Protein AF-A0A946B3H3-F1 (afdb_monomer_lite)

Foldseek 3Di:
DPPLAFAKKKWKKKFKADPVRHGLDIAQDADPLRFHLDPLDPCCVVVNDPRRPQTGIQGKWKWADAPDDDIDTDRGQFHCRVDVDRDPDDAPDPCVVVVGHPRIDIPGSHAPVVGDDDRDDDDDVVSVPDFFKMKMKMWIKIFRHGSSSCVVVVHDPVVSVVRSVPIDTPPIDMDIDGDD

Sequence (180 aa):
SGSLGAQPEIWLNVAVVSPSGKTVWESGYVDANGDMADIHSLEVRAGKIEYDDQLFNLQTKFLFTNVKGTEREWYLPINIDIDQLPFIRPANVPTTILNHAPFIRMEGRSIPPLGFRNASYTVPADAMTEKGTYQMAVRLRSRAEPIYFMRFVEATPEMEEAMNSWMLDFHSYTVEFEVN

Secondary structure (DSSP, 8-state):
----SPPPEEEEEEEEE-TTS-EEEEES-B-TTS-BSSTT-HHHHTTSS---TT--B---EEEE--SSSS-EEESSS--SSS-SS---PPPSS-HHHHSS-TTEEEE--SPPTT----------GGG--S-EEEEEEEEEEEESS-HHHHHHTT--HHHHHHHHHTPEEEEEEEEEEEE-

Structure (mmCIF, N/CA/C/O backbone):
data_AF-A0A946B3H3-F1
#
_entry.id   AF-A0A946B3H3-F1
#
loop_
_atom_site.group_PDB
_atom_site.id
_atom_site.type_symbol
_atom_site.label_atom_id
_atom_site.label_alt_id
_atom_site.label_comp_id
_atom_site.label_asym_id
_atom_site.label_entity_id
_atom_site.label_seq_id
_atom_site.pdbx_PDB_ins_code
_atom_site.Cartn_x
_atom_site.Cartn_y
_atom_site.Cartn_z
_atom_site.occupancy
_atom_site.B_iso_or_equiv
_atom_site.auth_seq_id
_atom_site.auth_comp_id
_atom_site.auth_asym_id
_atom_site.auth_atom_id
_atom_site.pdbx_PDB_model_num
ATOM 1 N N . SER A 1 1 ? 12.693 15.084 -20.890 1.00 32.09 1 SER A N 1
ATOM 2 C CA . SER A 1 1 ? 12.850 13.685 -20.466 1.00 32.09 1 SER A CA 1
ATOM 3 C C . SER A 1 1 ? 11.894 13.473 -19.310 1.00 32.09 1 SER A C 1
ATOM 5 O O . SER A 1 1 ? 12.226 13.844 -18.193 1.00 32.09 1 SER A O 1
ATOM 7 N N . GLY A 1 2 ? 10.650 13.073 -19.587 1.00 31.20 2 GLY A N 1
ATOM 8 C CA . GLY A 1 2 ? 9.744 12.658 -18.516 1.00 31.20 2 GLY A CA 1
ATOM 9 C C . GLY A 1 2 ? 10.246 11.308 -18.036 1.00 31.20 2 GLY A C 1
ATOM 10 O O . GLY A 1 2 ? 10.361 10.398 -18.854 1.00 31.20 2 GLY A O 1
ATOM 11 N N . SER A 1 3 ? 10.662 11.219 -16.774 1.00 39.22 3 SER A N 1
ATOM 12 C CA . SER A 1 3 ? 11.119 9.961 -16.192 1.00 39.22 3 SER A CA 1
ATOM 13 C C . SER A 1 3 ? 9.996 8.936 -16.321 1.00 39.22 3 SER A C 1
ATOM 15 O O . SER A 1 3 ? 8.933 9.092 -15.729 1.00 39.22 3 SER A O 1
ATOM 17 N N . LEU A 1 4 ? 10.238 7.914 -17.133 1.00 54.28 4 LEU A N 1
ATOM 18 C CA . LEU A 1 4 ? 9.411 6.718 -17.251 1.00 54.28 4 LEU A CA 1
ATOM 19 C C . LEU A 1 4 ? 9.835 5.661 -16.206 1.00 54.28 4 LEU A C 1
ATOM 21 O O . LEU A 1 4 ? 9.619 4.472 -16.415 1.00 54.28 4 LEU A O 1
ATOM 25 N N . GLY A 1 5 ? 10.499 6.083 -15.122 1.00 58.69 5 GLY A N 1
ATOM 26 C CA . GLY A 1 5 ? 10.788 5.236 -13.964 1.00 58.69 5 GLY A CA 1
ATOM 27 C C . GLY A 1 5 ? 9.520 4.888 -13.185 1.00 58.69 5 GLY A C 1
ATOM 28 O O . GLY A 1 5 ? 8.427 5.383 -13.501 1.00 58.69 5 GLY A O 1
ATOM 29 N N . ALA A 1 6 ? 9.670 4.028 -12.175 1.00 67.50 6 ALA A N 1
ATOM 30 C CA . ALA A 1 6 ? 8.576 3.734 -11.264 1.00 67.50 6 ALA A CA 1
ATOM 31 C C . ALA A 1 6 ? 8.012 5.050 -10.706 1.00 67.50 6 ALA A C 1
ATOM 33 O O . ALA A 1 6 ? 8.728 6.016 -10.445 1.00 67.50 6 ALA A O 1
ATOM 34 N N . GLN A 1 7 ? 6.686 5.137 -10.664 1.00 80.31 7 GLN A N 1
ATOM 35 C CA . GLN A 1 7 ? 6.028 6.334 -10.161 1.00 80.31 7 GLN A CA 1
ATOM 36 C C . GLN A 1 7 ? 6.072 6.319 -8.630 1.00 80.31 7 GLN A C 1
ATOM 38 O O . GLN A 1 7 ? 5.944 5.230 -8.052 1.00 80.31 7 GLN A O 1
ATOM 43 N N . PRO A 1 8 ? 6.170 7.497 -7.984 1.00 86.62 8 PRO A N 1
ATOM 44 C CA . PRO A 1 8 ? 6.082 7.601 -6.538 1.00 86.62 8 PRO A CA 1
ATOM 45 C C . PRO A 1 8 ? 4.827 6.930 -5.998 1.00 86.62 8 PRO A C 1
ATOM 47 O O . PRO A 1 8 ? 3.756 6.965 -6.615 1.00 86.62 8 PRO A O 1
ATOM 50 N N . GLU A 1 9 ? 4.962 6.337 -4.822 1.00 92.31 9 GLU A N 1
ATOM 51 C CA . GLU A 1 9 ? 3.858 5.676 -4.148 1.00 92.31 9 GLU A CA 1
ATOM 52 C C . GLU A 1 9 ? 3.190 6.654 -3.203 1.00 92.31 9 GLU A C 1
ATOM 54 O O . GLU A 1 9 ? 3.844 7.265 -2.360 1.00 92.31 9 GLU A O 1
ATOM 59 N N . ILE A 1 10 ? 1.876 6.788 -3.354 1.00 94.12 10 ILE A N 1
ATOM 60 C CA . ILE A 1 10 ? 1.013 7.501 -2.422 1.00 94.12 10 ILE A CA 1
ATOM 61 C C . ILE A 1 10 ? -0.178 6.592 -2.155 1.00 94.12 10 ILE A C 1
ATOM 63 O O . ILE A 1 10 ? -0.881 6.203 -3.090 1.00 94.12 10 ILE A O 1
ATOM 67 N N . TRP A 1 11 ? -0.409 6.249 -0.896 1.00 95.62 11 TRP A N 1
ATOM 68 C CA . TRP A 1 11 ? -1.474 5.329 -0.510 1.00 95.62 11 TRP A CA 1
ATOM 69 C C . TRP A 1 11 ? -2.035 5.687 0.860 1.00 95.62 11 TRP A C 1
ATOM 71 O O . TRP A 1 11 ? -1.403 6.399 1.641 1.00 95.62 11 TRP A O 1
ATOM 81 N N . LEU A 1 12 ? -3.246 5.219 1.148 1.00 96.50 12 LEU A N 1
ATOM 82 C CA . LEU A 1 12 ? -3.846 5.390 2.465 1.00 96.50 12 LEU A CA 1
ATOM 83 C C . LEU A 1 12 ? -3.537 4.167 3.325 1.00 96.50 12 LEU A C 1
ATOM 85 O O . LEU A 1 12 ? -3.758 3.039 2.892 1.00 96.50 12 LEU A O 1
ATOM 89 N N . ASN A 1 13 ? -3.063 4.402 4.546 1.00 97.25 13 ASN A N 1
ATOM 90 C CA . ASN A 1 13 ? -3.005 3.386 5.584 1.00 97.25 13 ASN A CA 1
ATOM 91 C C . ASN A 1 13 ? -4.054 3.698 6.649 1.00 97.25 13 ASN A C 1
ATOM 93 O O . ASN A 1 13 ? -4.120 4.817 7.169 1.00 97.25 13 ASN A O 1
ATOM 97 N N . VAL A 1 14 ? -4.879 2.697 6.937 1.00 97.19 14 VAL A N 1
ATOM 98 C CA . VAL A 1 14 ? -5.972 2.778 7.901 1.00 97.19 14 VAL A CA 1
ATOM 99 C C . VAL A 1 14 ? -5.853 1.593 8.837 1.00 97.19 14 VAL A C 1
ATOM 101 O O . VAL A 1 14 ? -5.890 0.454 8.385 1.00 97.19 14 VAL A O 1
ATOM 104 N N . ALA A 1 15 ? -5.732 1.869 10.130 1.00 97.00 15 ALA A N 1
ATOM 105 C CA . ALA A 1 15 ? -5.649 0.861 11.174 1.00 97.00 15 ALA A CA 1
ATOM 106 C C . ALA A 1 15 ? -6.766 1.076 12.196 1.00 97.00 15 ALA A C 1
ATOM 108 O O . ALA A 1 15 ? -7.008 2.198 12.641 1.00 97.00 15 ALA A O 1
ATOM 109 N N . VAL A 1 16 ? -7.432 -0.005 12.589 1.00 96.56 16 VAL A N 1
ATOM 110 C CA . VAL A 1 16 ? -8.401 -0.026 13.684 1.00 96.56 16 VAL A CA 1
ATOM 111 C C . VAL A 1 16 ? -7.740 -0.678 14.888 1.00 96.56 16 VAL A C 1
ATOM 113 O O . VAL A 1 16 ? -7.270 -1.816 14.823 1.00 96.56 16 VAL A O 1
ATOM 116 N N . VAL A 1 17 ? -7.714 0.058 15.990 1.00 96.50 17 VAL A N 1
ATOM 117 C CA . VAL A 1 17 ? -7.107 -0.323 17.261 1.00 96.50 17 VAL A CA 1
ATOM 118 C C . VAL A 1 17 ? -8.220 -0.561 18.277 1.00 96.50 17 VAL A C 1
ATOM 120 O O . VAL A 1 17 ? -9.126 0.263 18.425 1.00 96.50 17 VAL A O 1
ATOM 123 N N . SER A 1 18 ? -8.166 -1.709 18.947 1.00 95.44 18 SER A N 1
ATOM 124 C CA . SER A 1 18 ? -9.109 -2.100 19.992 1.00 95.44 18 SER A CA 1
ATOM 125 C C . SER A 1 18 ? -8.961 -1.257 21.264 1.00 95.44 18 SER A C 1
ATOM 127 O O . SER A 1 18 ? -7.905 -0.653 21.477 1.00 95.44 18 SER A O 1
ATOM 129 N N . PRO A 1 19 ? -9.957 -1.283 22.171 1.00 94.44 19 PRO A N 1
ATOM 130 C CA . PRO A 1 19 ? -9.837 -0.679 23.502 1.00 94.44 19 PRO A CA 1
ATOM 131 C C . PRO A 1 19 ? -8.632 -1.207 24.299 1.00 94.44 19 PRO A C 1
ATOM 133 O O . PRO A 1 19 ? -8.019 -0.477 25.076 1.00 94.44 19 PRO A O 1
ATOM 136 N N . SER A 1 20 ? -8.245 -2.463 24.062 1.00 92.75 20 SER A N 1
ATOM 137 C CA . SER A 1 20 ? -7.037 -3.092 24.612 1.00 92.75 20 SER A CA 1
ATOM 138 C C . SER A 1 20 ? -5.712 -2.601 23.996 1.00 92.75 20 SER A C 1
ATOM 140 O O . SER A 1 20 ? -4.642 -3.020 24.440 1.00 92.75 20 SER A O 1
ATOM 142 N N . GLY A 1 21 ? -5.752 -1.716 22.995 1.00 92.12 21 GLY A N 1
ATOM 143 C CA . GLY A 1 21 ? -4.575 -1.140 22.338 1.00 92.12 21 GLY A CA 1
ATOM 144 C C . GLY A 1 21 ? -3.960 -2.017 21.244 1.00 92.12 21 GLY A C 1
ATOM 145 O O . GLY A 1 21 ? -2.847 -1.744 20.795 1.00 92.12 21 GLY A O 1
ATOM 146 N N . LYS A 1 22 ? -4.649 -3.077 20.805 1.00 94.12 22 LYS A N 1
ATOM 147 C CA . LYS A 1 22 ? -4.176 -3.980 19.750 1.00 94.12 22 LYS A CA 1
ATOM 148 C C . LYS A 1 22 ? -4.759 -3.566 18.399 1.00 94.12 22 LYS A C 1
ATOM 150 O O . LYS A 1 22 ? -5.963 -3.368 18.285 1.00 94.12 22 LYS A O 1
ATOM 155 N N . THR A 1 23 ? -3.941 -3.514 17.349 1.00 94.94 23 THR A N 1
ATOM 156 C CA . THR A 1 23 ? -4.454 -3.391 15.975 1.00 94.94 23 THR A CA 1
ATOM 157 C C . THR A 1 23 ? -5.233 -4.654 15.609 1.00 94.94 23 THR A C 1
ATOM 159 O O . THR A 1 23 ? -4.668 -5.749 15.564 1.00 94.94 23 THR A O 1
ATOM 162 N N . VAL A 1 24 ? -6.540 -4.513 15.401 1.00 95.25 24 VAL A N 1
ATOM 163 C CA . VAL A 1 24 ? -7.453 -5.620 15.073 1.00 95.25 24 VAL A CA 1
ATOM 164 C C . VAL A 1 24 ? -7.702 -5.748 13.574 1.00 95.25 24 VAL A C 1
ATOM 166 O O . VAL A 1 24 ? -8.061 -6.824 13.108 1.00 95.25 24 VAL A O 1
ATOM 169 N N . TRP A 1 25 ? -7.497 -4.668 12.824 1.00 95.69 25 TRP A N 1
ATOM 170 C CA . TRP A 1 25 ? -7.617 -4.636 11.372 1.00 95.69 25 TRP A CA 1
ATOM 171 C C . TRP A 1 25 ? -6.756 -3.503 10.811 1.00 95.69 25 TRP A C 1
ATOM 173 O O . TRP A 1 25 ? -6.671 -2.437 11.423 1.00 95.69 25 TRP A O 1
ATOM 183 N N . GLU A 1 26 ? -6.124 -3.720 9.662 1.00 96.44 26 GLU A N 1
ATOM 184 C CA . GLU A 1 26 ? -5.313 -2.712 8.982 1.00 96.44 26 GLU A CA 1
ATOM 185 C C . GLU A 1 26 ? -5.333 -2.935 7.464 1.00 96.44 26 GLU A C 1
ATOM 187 O O . GLU A 1 26 ? -5.232 -4.070 7.004 1.00 96.44 26 GLU A O 1
ATOM 192 N N . SER A 1 27 ? -5.427 -1.849 6.697 1.00 97.38 27 SER A N 1
ATOM 193 C CA . SER A 1 27 ? -5.217 -1.814 5.244 1.00 97.38 27 SER A CA 1
ATOM 194 C C . SER A 1 27 ? -4.150 -0.767 4.904 1.00 97.38 27 SER A C 1
ATOM 196 O O . SER A 1 27 ? -3.940 0.198 5.648 1.00 97.38 27 SER A O 1
ATOM 198 N N . GLY A 1 28 ? -3.416 -0.956 3.809 1.00 95.75 28 GLY A N 1
ATOM 199 C CA . GLY A 1 28 ? -2.271 -0.120 3.436 1.00 95.75 28 GLY A CA 1
ATOM 200 C C . GLY A 1 28 ? -1.021 -0.353 4.285 1.00 95.75 28 GLY A C 1
ATOM 201 O O . GLY A 1 28 ? -0.164 0.536 4.368 1.00 95.75 28 GLY A O 1
ATOM 202 N N . TYR A 1 29 ? -0.935 -1.511 4.945 1.00 95.00 29 TYR A N 1
ATOM 203 C CA . TYR A 1 29 ? 0.265 -1.944 5.655 1.00 95.00 29 TYR A CA 1
ATOM 204 C C . TYR A 1 29 ? 1.355 -2.375 4.665 1.00 95.00 29 TYR A C 1
ATOM 206 O O . TYR A 1 29 ? 1.099 -2.616 3.482 1.00 95.00 29 TYR A O 1
ATOM 214 N N . VAL A 1 30 ? 2.589 -2.433 5.159 1.00 94.50 30 VAL A N 1
ATOM 215 C CA . VAL A 1 30 ? 3.745 -2.904 4.393 1.00 94.50 30 VAL A CA 1
ATOM 216 C C . VAL A 1 30 ? 4.222 -4.238 4.951 1.00 94.50 30 VAL A C 1
ATOM 218 O O . VAL A 1 30 ? 4.142 -4.472 6.158 1.00 94.50 30 VAL A O 1
ATOM 221 N N . ASP A 1 31 ? 4.687 -5.112 4.068 1.00 93.94 31 ASP A N 1
ATOM 222 C CA . ASP A 1 31 ? 5.253 -6.411 4.416 1.00 93.94 31 ASP A CA 1
ATOM 223 C C . ASP A 1 31 ? 6.657 -6.267 5.043 1.00 93.94 31 ASP A C 1
ATOM 225 O O . ASP A 1 31 ? 7.184 -5.160 5.194 1.00 93.94 31 ASP A O 1
ATOM 229 N N . ALA A 1 32 ? 7.301 -7.384 5.398 1.00 92.00 32 ALA A N 1
ATOM 230 C CA . ALA A 1 32 ? 8.641 -7.352 5.997 1.00 92.00 32 ALA A CA 1
ATOM 231 C C . ALA A 1 32 ? 9.725 -6.751 5.076 1.00 92.00 32 ALA A C 1
ATOM 233 O O . ALA A 1 32 ? 10.815 -6.408 5.531 1.00 92.00 32 ALA A O 1
ATOM 234 N N . ASN A 1 33 ? 9.434 -6.635 3.781 1.00 91.62 33 ASN A N 1
ATOM 235 C CA . ASN A 1 33 ? 10.301 -6.032 2.782 1.00 91.62 33 ASN A CA 1
ATOM 236 C C . ASN A 1 33 ? 10.050 -4.532 2.609 1.00 91.62 33 ASN A C 1
ATOM 238 O O . ASN A 1 33 ? 10.870 -3.841 2.011 1.00 91.62 33 ASN A O 1
ATOM 242 N N . GLY A 1 34 ? 8.932 -4.020 3.118 1.00 92.50 34 GLY A N 1
ATOM 243 C CA . GLY A 1 34 ? 8.479 -2.660 2.867 1.00 92.50 34 GLY A CA 1
ATOM 244 C C . GLY A 1 34 ? 7.601 -2.532 1.622 1.00 92.50 34 GLY A C 1
ATOM 245 O O . GLY A 1 34 ? 7.276 -1.413 1.233 1.00 92.50 34 GLY A O 1
ATOM 246 N N . ASP A 1 35 ? 7.182 -3.619 0.9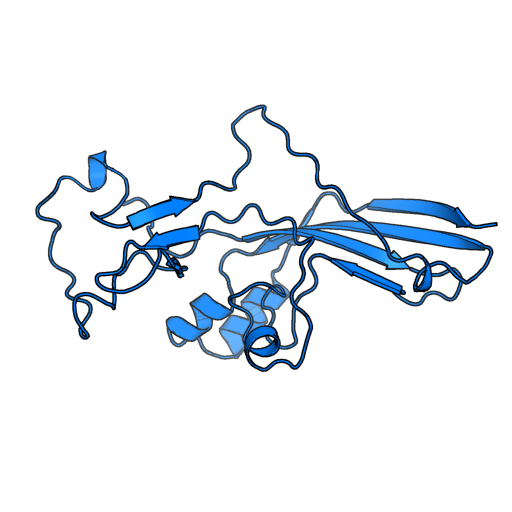80 1.00 93.88 35 ASP A N 1
ATOM 247 C CA . ASP A 1 35 ? 6.215 -3.551 -0.116 1.00 93.88 35 ASP A CA 1
ATOM 248 C C . ASP A 1 35 ? 4.785 -3.493 0.443 1.00 93.88 35 ASP A C 1
ATOM 250 O O . ASP A 1 35 ? 4.475 -4.142 1.440 1.00 93.88 35 ASP A O 1
ATOM 254 N N . MET A 1 36 ? 3.891 -2.720 -0.188 1.00 95.19 36 MET A N 1
ATOM 255 C CA . MET A 1 36 ? 2.454 -2.829 0.109 1.00 95.19 36 MET A CA 1
ATOM 256 C C . MET A 1 36 ? 1.999 -4.265 -0.166 1.00 95.19 36 MET A C 1
ATOM 258 O O . MET A 1 36 ? 2.522 -4.896 -1.083 1.00 95.19 36 MET A O 1
ATOM 262 N N . ALA A 1 37 ? 0.999 -4.759 0.566 1.00 95.62 37 ALA A N 1
ATOM 263 C CA . ALA A 1 37 ? 0.422 -6.094 0.372 1.00 95.62 37 ALA A CA 1
ATOM 264 C C . ALA A 1 37 ? -0.417 -6.219 -0.928 1.00 95.62 37 ALA A C 1
ATOM 266 O O . ALA A 1 37 ? -1.533 -6.732 -0.925 1.00 95.62 37 ALA A O 1
ATOM 267 N N . ASP A 1 38 ? 0.126 -5.739 -2.050 1.00 92.88 38 ASP A N 1
ATOM 268 C CA . ASP A 1 38 ? -0.425 -5.842 -3.395 1.00 92.88 38 ASP A CA 1
ATOM 269 C C . ASP A 1 38 ? 0.203 -7.015 -4.177 1.00 92.88 38 ASP A C 1
ATOM 271 O O . ASP A 1 38 ? 0.938 -7.853 -3.647 1.00 92.88 38 ASP A O 1
ATOM 275 N N . ILE A 1 39 ? -0.078 -7.090 -5.481 1.00 90.88 39 ILE A N 1
ATOM 276 C CA . ILE A 1 39 ? 0.415 -8.166 -6.347 1.00 90.88 39 ILE A CA 1
ATOM 277 C C . ILE A 1 39 ? 1.940 -8.158 -6.547 1.00 90.88 39 ILE A C 1
ATOM 279 O O . ILE A 1 39 ? 2.466 -9.103 -7.144 1.00 90.88 39 ILE A O 1
ATOM 283 N N . HIS A 1 40 ? 2.656 -7.105 -6.146 1.00 90.94 40 HIS A N 1
ATOM 284 C CA . HIS A 1 40 ? 4.113 -6.986 -6.255 1.00 90.94 40 HIS A CA 1
ATOM 285 C C . HIS A 1 40 ? 4.845 -7.371 -4.975 1.00 90.94 40 HIS A C 1
ATOM 287 O O . HIS A 1 40 ? 6.032 -7.682 -5.074 1.00 90.94 40 HIS A O 1
ATOM 293 N N . SER A 1 41 ? 4.156 -7.465 -3.833 1.00 93.69 41 SER A N 1
ATOM 294 C CA . SER A 1 41 ? 4.749 -8.007 -2.607 1.00 93.69 41 SER A CA 1
ATOM 295 C C . SER A 1 41 ? 5.245 -9.438 -2.821 1.00 93.69 41 SER A C 1
ATOM 297 O O . SER A 1 41 ? 4.539 -10.325 -3.319 1.00 93.69 41 SER A O 1
ATOM 299 N N . LEU A 1 42 ? 6.488 -9.681 -2.404 1.00 92.81 42 LEU A N 1
ATOM 300 C CA . LEU A 1 42 ? 7.071 -11.020 -2.414 1.00 92.81 42 LEU A CA 1
ATOM 301 C C . LEU A 1 42 ? 6.416 -11.933 -1.373 1.00 92.81 42 LEU A C 1
ATOM 303 O O . LEU A 1 42 ? 6.320 -13.138 -1.605 1.00 92.81 42 LEU A O 1
ATOM 307 N N . GLU A 1 43 ? 5.953 -11.387 -0.247 1.00 95.50 43 GLU A N 1
ATOM 308 C CA . GLU A 1 43 ? 5.313 -12.172 0.811 1.00 95.50 43 GLU A CA 1
ATOM 309 C C . GLU A 1 43 ? 3.893 -12.598 0.434 1.00 95.50 43 GLU A C 1
ATOM 311 O O . GLU A 1 43 ? 3.542 -13.758 0.670 1.00 95.50 43 GLU A O 1
ATOM 316 N N . VAL A 1 44 ? 3.125 -11.726 -0.236 1.00 95.62 44 VAL A N 1
ATOM 317 C CA . VAL A 1 44 ? 1.823 -12.089 -0.826 1.00 95.62 44 VAL A CA 1
ATOM 318 C C . VAL A 1 44 ? 2.009 -13.205 -1.854 1.00 95.62 44 VAL A C 1
ATOM 320 O O . VAL A 1 44 ? 1.337 -14.233 -1.800 1.00 95.62 44 VAL A O 1
ATOM 323 N N . ARG A 1 45 ? 2.979 -13.060 -2.768 1.00 92.94 45 ARG A N 1
ATOM 324 C CA . ARG A 1 45 ? 3.280 -14.089 -3.783 1.00 92.94 45 ARG A CA 1
ATOM 325 C C . ARG A 1 45 ? 3.742 -15.413 -3.179 1.00 92.94 45 ARG A C 1
ATOM 327 O O . ARG A 1 45 ? 3.493 -16.464 -3.763 1.00 92.94 45 ARG A O 1
ATOM 334 N N . ALA A 1 46 ? 4.417 -15.365 -2.034 1.00 95.31 46 ALA A N 1
ATOM 335 C CA . ALA A 1 46 ? 4.836 -16.545 -1.288 1.00 95.31 46 ALA A CA 1
ATOM 336 C C . ALA A 1 46 ? 3.710 -17.160 -0.433 1.00 95.31 46 ALA A C 1
ATOM 338 O O . ALA A 1 46 ? 3.933 -18.207 0.173 1.00 95.31 46 ALA A O 1
ATOM 339 N N . GLY A 1 47 ? 2.533 -16.527 -0.355 1.00 95.06 47 GLY A N 1
ATOM 340 C CA . GLY A 1 47 ? 1.418 -16.964 0.489 1.00 95.06 47 GLY A CA 1
ATOM 341 C C . GLY A 1 47 ? 1.681 -16.814 1.991 1.00 95.06 47 GLY A C 1
ATOM 342 O O . GLY A 1 47 ? 1.071 -17.523 2.786 1.00 95.06 47 GLY A O 1
ATOM 343 N N . LYS A 1 48 ? 2.620 -15.943 2.386 1.00 96.00 48 LYS A N 1
ATOM 344 C CA . LYS A 1 48 ? 2.947 -15.676 3.798 1.00 96.00 48 LYS A CA 1
ATOM 345 C C . LYS A 1 48 ? 1.986 -14.684 4.443 1.00 96.00 48 LYS A C 1
ATOM 347 O O . LYS A 1 48 ? 1.701 -14.804 5.630 1.00 96.00 48 LYS A O 1
ATOM 352 N N . ILE A 1 49 ? 1.533 -13.710 3.661 1.00 95.75 49 ILE A N 1
ATOM 353 C CA . ILE A 1 49 ? 0.533 -12.715 4.047 1.00 95.75 49 ILE A CA 1
ATOM 354 C C . ILE A 1 49 ? -0.599 -12.729 3.022 1.00 95.75 49 ILE A C 1
ATOM 356 O O . ILE A 1 49 ? -0.406 -13.147 1.876 1.00 95.75 49 ILE A O 1
ATOM 360 N N . GLU A 1 50 ? -1.777 -12.288 3.442 1.00 94.75 50 GLU A N 1
ATOM 361 C CA . GLU A 1 50 ? -2.931 -12.166 2.557 1.00 94.75 50 GLU A CA 1
ATOM 362 C C . GLU A 1 50 ? -2.821 -10.905 1.692 1.00 94.75 50 GLU A C 1
ATOM 364 O O . GLU A 1 50 ? -2.244 -9.897 2.099 1.00 94.75 50 GLU A O 1
ATOM 369 N N . TYR A 1 51 ? -3.369 -10.975 0.480 1.00 96.31 51 TYR A N 1
ATOM 370 C CA . TYR A 1 51 ? -3.485 -9.818 -0.403 1.00 96.31 51 TYR A CA 1
ATOM 371 C C . TYR A 1 51 ? -4.467 -8.801 0.195 1.00 96.31 51 TYR A C 1
ATOM 373 O O . TYR A 1 51 ? -5.584 -9.175 0.552 1.00 96.31 51 TYR A O 1
ATOM 381 N N . ASP A 1 52 ? -4.067 -7.531 0.270 1.00 96.75 52 ASP A N 1
ATOM 382 C CA . ASP A 1 52 ? -4.926 -6.444 0.745 1.00 96.75 52 ASP A CA 1
ATOM 383 C C . ASP A 1 52 ? -5.902 -6.027 -0.362 1.00 96.75 52 ASP A C 1
ATOM 385 O O . ASP A 1 52 ? -5.586 -5.258 -1.275 1.00 96.75 52 ASP A O 1
ATOM 389 N N . ASP A 1 53 ? -7.113 -6.569 -0.280 1.00 94.69 53 ASP A N 1
ATOM 390 C CA . ASP A 1 53 ? -8.201 -6.339 -1.224 1.00 94.69 53 ASP A CA 1
ATOM 391 C C . ASP A 1 53 ? -8.780 -4.919 -1.156 1.00 94.69 53 ASP A C 1
ATOM 393 O O . ASP A 1 53 ? -9.433 -4.474 -2.104 1.00 94.69 53 ASP A O 1
ATOM 397 N N . GLN A 1 54 ? -8.505 -4.192 -0.072 1.00 95.94 54 GLN A N 1
ATOM 398 C CA . GLN A 1 54 ? -9.018 -2.848 0.186 1.00 95.94 54 GLN A CA 1
ATOM 399 C C . GLN A 1 54 ? -7.937 -1.764 0.090 1.00 95.94 54 GLN A C 1
ATOM 401 O O . GLN A 1 54 ? -8.200 -0.597 0.399 1.00 95.94 54 GLN A O 1
ATOM 406 N N . LEU A 1 55 ? -6.741 -2.114 -0.398 1.00 96.06 55 LEU A N 1
ATOM 407 C CA . LEU A 1 55 ? -5.629 -1.188 -0.569 1.00 96.06 55 LEU A CA 1
ATOM 408 C C . LEU A 1 55 ? -6.017 0.005 -1.455 1.00 96.06 55 LEU A C 1
ATOM 410 O O . LEU A 1 55 ? -6.213 -0.109 -2.668 1.00 96.06 55 LEU A O 1
ATOM 414 N N . PHE A 1 56 ? -6.029 1.197 -0.861 1.00 96.00 56 PHE A N 1
ATOM 415 C CA . PHE A 1 56 ? -6.205 2.441 -1.602 1.00 96.00 56 PHE A CA 1
ATOM 416 C C . PHE A 1 56 ? -4.849 3.004 -2.033 1.00 96.00 56 PHE A C 1
ATOM 418 O O . PHE A 1 56 ? -4.161 3.663 -1.253 1.00 96.00 56 PHE A O 1
ATOM 425 N N . ASN A 1 57 ? -4.486 2.770 -3.294 1.00 93.38 57 ASN A N 1
ATOM 426 C CA . ASN A 1 57 ? -3.213 3.184 -3.882 1.00 93.38 57 ASN A CA 1
ATOM 427 C C . ASN A 1 57 ? -3.423 4.143 -5.073 1.00 93.38 57 ASN A C 1
ATOM 429 O O . ASN A 1 57 ? -4.190 3.853 -5.994 1.00 93.38 57 ASN A O 1
ATOM 433 N N . LEU A 1 58 ? -2.720 5.280 -5.067 1.00 92.94 58 LEU A N 1
ATOM 434 C CA . LEU A 1 58 ? -2.739 6.299 -6.127 1.00 92.94 58 LEU A CA 1
ATOM 435 C C . LEU A 1 58 ? -1.570 6.175 -7.115 1.00 92.94 58 LEU A C 1
ATOM 437 O O . LEU A 1 58 ? -1.497 6.941 -8.082 1.00 92.94 58 LEU A O 1
ATOM 441 N N . GLN A 1 59 ? -0.662 5.227 -6.892 1.00 89.50 59 GLN A N 1
ATOM 442 C CA . GLN A 1 59 ? 0.461 4.962 -7.776 1.00 89.50 59 GLN A CA 1
ATOM 443 C C . GLN A 1 59 ? -0.043 4.571 -9.167 1.00 89.50 59 GLN A C 1
ATOM 445 O O . GLN A 1 59 ? -0.789 3.606 -9.343 1.00 89.50 59 GLN A O 1
ATOM 450 N N . THR A 1 60 ? 0.407 5.314 -10.174 1.00 84.81 60 THR A N 1
ATOM 451 C CA . THR A 1 60 ? 0.180 4.947 -11.573 1.00 84.81 60 THR A CA 1
ATOM 452 C C . THR A 1 60 ? 1.117 3.810 -11.940 1.00 84.81 60 THR A C 1
ATOM 454 O O . THR A 1 60 ? 2.328 3.916 -11.753 1.00 84.81 60 THR A O 1
ATOM 457 N N . LYS A 1 61 ? 0.551 2.729 -12.469 1.00 83.75 61 LYS A N 1
ATOM 458 C CA . LYS A 1 61 ? 1.300 1.544 -12.892 1.00 83.75 61 LYS A CA 1
ATOM 459 C C . LYS A 1 61 ? 1.146 1.339 -14.400 1.00 83.75 61 LYS A C 1
ATOM 461 O O . LYS A 1 61 ? 0.297 1.967 -15.038 1.00 83.75 61 LYS A O 1
ATOM 466 N N . PHE A 1 62 ? 1.997 0.508 -14.993 1.00 80.38 62 PHE A N 1
ATOM 467 C CA . PHE A 1 62 ? 1.972 0.233 -16.429 1.00 80.38 62 PHE A CA 1
ATOM 468 C C . PHE A 1 62 ? 1.250 -1.081 -16.704 1.00 80.38 62 PHE A C 1
ATOM 470 O O . PHE A 1 62 ? 1.545 -2.090 -16.081 1.00 80.38 62 PHE A O 1
ATOM 477 N N . LEU A 1 63 ? 0.331 -1.087 -17.662 1.00 82.50 63 LEU A N 1
ATOM 478 C CA . LEU A 1 63 ? -0.305 -2.294 -18.175 1.00 82.50 63 LEU A CA 1
ATOM 479 C C . LEU A 1 63 ? 0.341 -2.670 -19.506 1.00 82.50 63 LEU A C 1
ATOM 481 O O . LEU A 1 63 ? 0.377 -1.854 -20.433 1.00 82.50 63 LEU A O 1
ATOM 485 N N . PHE A 1 64 ? 0.822 -3.906 -19.608 1.00 78.31 64 PHE A N 1
ATOM 486 C CA . PHE A 1 64 ? 1.365 -4.457 -20.843 1.00 78.31 64 PHE A CA 1
ATOM 487 C C . PHE A 1 64 ? 0.391 -5.337 -21.567 1.00 78.31 64 PHE A C 1
ATOM 489 O O . PHE A 1 64 ? -0.186 -6.253 -20.990 1.00 78.31 64 PHE A O 1
ATOM 496 N N . THR A 1 65 ? 0.301 -5.104 -22.869 1.00 75.81 65 THR A N 1
ATOM 497 C CA . THR A 1 65 ? -0.250 -6.077 -23.796 1.00 75.81 65 THR A CA 1
ATOM 498 C C . THR A 1 65 ? 0.838 -7.096 -24.126 1.00 75.81 65 THR A C 1
ATOM 500 O O . THR A 1 65 ? 1.800 -6.797 -24.836 1.00 75.81 65 THR A O 1
ATOM 503 N N . ASN A 1 66 ? 0.685 -8.300 -23.583 1.00 70.69 66 ASN A N 1
ATOM 504 C CA . ASN A 1 66 ? 1.604 -9.408 -23.807 1.00 70.69 66 ASN A CA 1
ATOM 505 C C . ASN A 1 66 ? 1.340 -10.078 -25.163 1.00 70.69 66 ASN A C 1
ATOM 507 O O . ASN A 1 66 ? 0.224 -10.046 -25.683 1.00 70.69 66 ASN A O 1
ATOM 511 N N . VAL A 1 67 ? 2.362 -10.728 -25.731 1.00 73.12 67 VAL A N 1
ATOM 512 C CA . VAL A 1 67 ? 2.208 -11.542 -26.955 1.00 73.12 67 VAL A CA 1
ATOM 513 C C . VAL A 1 67 ? 1.345 -12.778 -26.679 1.00 73.12 67 VAL A C 1
ATOM 515 O O . VAL A 1 67 ? 0.622 -13.254 -27.555 1.00 73.12 67 VAL A O 1
ATOM 518 N N . LYS A 1 68 ? 1.422 -13.306 -25.452 1.00 69.25 68 LYS A N 1
ATOM 519 C CA . LYS A 1 68 ? 0.616 -14.426 -24.965 1.00 69.25 68 LYS A CA 1
ATOM 520 C C . LYS A 1 68 ? 0.002 -14.067 -23.616 1.00 69.25 68 LYS A C 1
ATOM 522 O O . LYS A 1 68 ? 0.684 -13.531 -22.753 1.00 69.25 68 LYS A O 1
ATOM 527 N N . GLY A 1 69 ? -1.256 -14.449 -23.417 1.00 72.69 69 GLY A N 1
ATOM 528 C CA . GLY A 1 69 ? -1.977 -14.199 -22.169 1.00 72.69 69 GLY A CA 1
ATOM 529 C C . GLY A 1 69 ? -2.688 -12.847 -22.137 1.00 72.69 69 GLY A C 1
ATOM 530 O O . GLY A 1 69 ? -2.809 -12.162 -23.151 1.00 72.69 69 GLY A O 1
ATOM 531 N N . THR A 1 70 ? -3.223 -12.509 -20.967 1.00 74.31 70 THR A N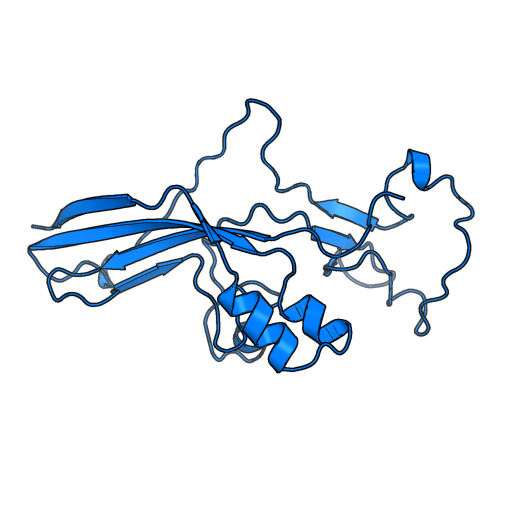 1
ATOM 532 C CA . THR A 1 70 ? -3.929 -11.248 -20.718 1.00 74.31 70 THR A CA 1
ATOM 533 C C . THR A 1 70 ? -2.950 -10.115 -20.435 1.00 74.31 70 THR A C 1
ATOM 535 O O . THR A 1 70 ? -1.737 -10.319 -20.329 1.00 74.31 70 THR A O 1
ATOM 538 N N . GLU A 1 71 ? -3.485 -8.907 -20.296 1.00 78.94 71 GLU A N 1
ATOM 539 C CA . GLU A 1 71 ? -2.688 -7.769 -19.865 1.00 78.94 71 GLU A CA 1
ATOM 540 C C . GLU A 1 71 ? -2.121 -7.977 -18.462 1.00 78.94 71 GLU A C 1
ATOM 542 O O . GLU A 1 71 ? -2.745 -8.624 -17.616 1.00 78.94 71 GLU A O 1
ATOM 547 N N . ARG A 1 72 ? -0.926 -7.431 -18.228 1.00 80.69 72 ARG A N 1
ATOM 548 C CA . ARG A 1 72 ? -0.229 -7.537 -16.947 1.00 80.69 72 ARG A CA 1
ATOM 549 C C . ARG A 1 72 ? 0.194 -6.168 -16.443 1.00 80.69 72 ARG A C 1
ATOM 551 O O . ARG A 1 72 ? 0.772 -5.387 -17.190 1.00 80.69 72 ARG A O 1
ATOM 558 N N . GLU A 1 73 ? -0.040 -5.928 -15.161 1.00 83.81 73 GLU A N 1
ATOM 559 C CA . GLU A 1 73 ? 0.486 -4.768 -14.451 1.00 83.81 73 GLU A CA 1
ATOM 560 C C . GLU A 1 73 ? 1.984 -4.931 -14.146 1.00 83.81 73 GLU A C 1
ATOM 562 O O . GLU A 1 73 ? 2.443 -5.987 -13.697 1.00 83.81 73 GLU A O 1
ATOM 567 N N . TRP A 1 74 ? 2.747 -3.872 -14.388 1.00 80.56 74 TRP A N 1
ATOM 568 C CA . TRP A 1 74 ? 4.188 -3.813 -14.221 1.00 80.56 74 TRP A CA 1
ATOM 569 C C . TRP A 1 74 ? 4.648 -2.405 -13.833 1.00 80.56 74 TRP A C 1
ATOM 571 O O . TRP A 1 74 ? 3.948 -1.413 -14.038 1.00 80.56 74 TRP A O 1
ATOM 581 N N . TYR A 1 75 ? 5.845 -2.318 -13.264 1.00 77.56 75 TYR A N 1
ATOM 582 C CA . TYR A 1 75 ? 6.374 -1.089 -12.664 1.00 77.56 75 TYR A CA 1
ATOM 583 C C . TYR A 1 75 ? 7.372 -0.325 -13.547 1.00 77.56 75 TYR A C 1
ATOM 585 O O . TYR A 1 75 ? 7.652 0.839 -13.284 1.00 77.56 75 TYR A O 1
ATOM 593 N N . LEU A 1 76 ? 7.875 -0.941 -14.618 1.00 76.06 76 LEU A N 1
ATOM 594 C CA . LEU A 1 76 ? 8.798 -0.324 -15.578 1.00 76.06 76 LEU A CA 1
ATOM 595 C C . LEU A 1 76 ? 8.285 -0.486 -16.994 1.00 76.06 76 LEU A C 1
ATOM 597 O O . LEU A 1 76 ? 8.083 -1.628 -17.347 1.00 76.06 76 LEU A O 1
ATOM 601 N N . PRO A 1 77 ? 8.207 0.533 -17.856 1.00 69.62 77 PRO A N 1
ATOM 602 C CA . PRO A 1 77 ? 7.654 0.430 -19.208 1.00 69.62 77 PRO A CA 1
ATOM 603 C C . PRO A 1 77 ? 8.594 -0.281 -20.208 1.00 69.62 77 PRO A C 1
ATOM 605 O O . PRO A 1 77 ? 8.923 0.256 -21.265 1.00 69.62 77 PRO A O 1
ATOM 608 N N . ILE A 1 78 ? 9.011 -1.506 -19.888 1.00 70.00 78 ILE A N 1
ATOM 609 C CA . ILE A 1 78 ? 9.773 -2.420 -20.737 1.00 70.00 78 ILE A CA 1
ATOM 610 C C . ILE A 1 78 ? 8.978 -3.714 -20.917 1.00 70.00 78 ILE A C 1
ATOM 612 O O . ILE A 1 78 ? 8.572 -4.354 -19.950 1.00 70.00 78 ILE A O 1
ATOM 616 N N . ASN A 1 79 ? 8.747 -4.104 -22.168 1.00 61.03 79 ASN A N 1
ATOM 617 C CA . ASN A 1 79 ? 8.081 -5.362 -22.476 1.00 61.03 79 ASN A CA 1
ATOM 618 C C . ASN A 1 79 ? 9.136 -6.477 -22.575 1.00 61.03 79 ASN A C 1
ATOM 620 O O . ASN A 1 79 ? 9.956 -6.462 -23.491 1.00 61.03 79 ASN A O 1
ATOM 624 N N . ILE A 1 80 ? 9.106 -7.417 -21.630 1.00 67.38 80 ILE A N 1
ATOM 625 C CA . ILE A 1 80 ? 10.011 -8.581 -21.556 1.00 67.38 80 ILE A CA 1
ATOM 626 C C . ILE A 1 80 ? 9.461 -9.830 -22.268 1.00 67.38 80 ILE A C 1
ATOM 628 O O . ILE A 1 80 ? 10.158 -10.833 -22.386 1.00 67.38 80 ILE A O 1
ATOM 632 N N . ASP A 1 81 ? 8.215 -9.778 -22.749 1.00 62.28 81 ASP A N 1
ATOM 633 C CA . ASP A 1 81 ? 7.540 -10.907 -23.402 1.00 62.28 81 ASP A CA 1
ATOM 634 C C . ASP A 1 81 ? 7.837 -10.981 -24.905 1.00 62.28 81 ASP A C 1
ATOM 636 O O . ASP A 1 81 ? 7.689 -12.039 -25.519 1.00 62.28 81 ASP A O 1
ATOM 640 N N . ILE A 1 82 ? 8.237 -9.862 -25.517 1.00 62.38 82 ILE A N 1
ATOM 641 C CA . ILE A 1 82 ? 8.621 -9.810 -26.935 1.00 62.38 82 ILE A CA 1
ATOM 642 C C . ILE A 1 82 ? 10.067 -10.285 -27.131 1.00 62.38 82 ILE A C 1
ATOM 644 O O . ILE A 1 82 ? 10.348 -10.987 -28.102 1.00 62.38 82 ILE A O 1
ATOM 648 N N . ASP A 1 83 ? 10.979 -9.902 -26.234 1.00 58.69 83 ASP A N 1
ATOM 649 C CA . ASP A 1 83 ? 12.407 -10.216 -26.324 1.00 58.69 83 ASP A CA 1
ATOM 650 C C . ASP A 1 83 ? 13.011 -10.383 -24.917 1.00 58.69 83 ASP A C 1
ATOM 652 O O . ASP A 1 83 ? 12.679 -9.632 -23.999 1.00 58.69 83 ASP A O 1
ATOM 656 N N . GLN A 1 84 ? 13.906 -11.361 -24.750 1.00 56.28 84 GLN A N 1
ATOM 657 C CA . GLN A 1 84 ? 14.573 -11.663 -23.475 1.00 56.28 84 GLN A CA 1
ATOM 658 C C . GLN A 1 84 ? 15.644 -10.627 -23.107 1.00 56.28 84 GLN A C 1
ATOM 660 O O . GLN A 1 84 ? 16.013 -10.518 -21.938 1.00 56.28 84 GLN A O 1
ATOM 665 N N . LEU A 1 85 ? 16.155 -9.872 -24.086 1.00 57.41 85 LEU A N 1
ATOM 666 C CA . LEU A 1 85 ? 17.116 -8.793 -23.869 1.00 57.41 85 LEU A CA 1
ATOM 667 C C . LEU A 1 85 ? 16.422 -7.443 -24.103 1.00 57.41 85 LEU A C 1
ATOM 669 O O . LEU A 1 85 ? 16.063 -7.148 -25.246 1.00 57.41 85 LEU A O 1
ATOM 673 N N . PRO A 1 86 ? 16.241 -6.594 -23.069 1.00 55.00 86 PRO A N 1
ATOM 674 C CA . PRO A 1 86 ? 15.614 -5.288 -23.235 1.00 55.00 86 PRO A CA 1
ATOM 675 C C . PRO A 1 86 ? 16.467 -4.415 -24.164 1.00 55.00 86 PRO A C 1
ATOM 677 O O . PRO A 1 86 ? 17.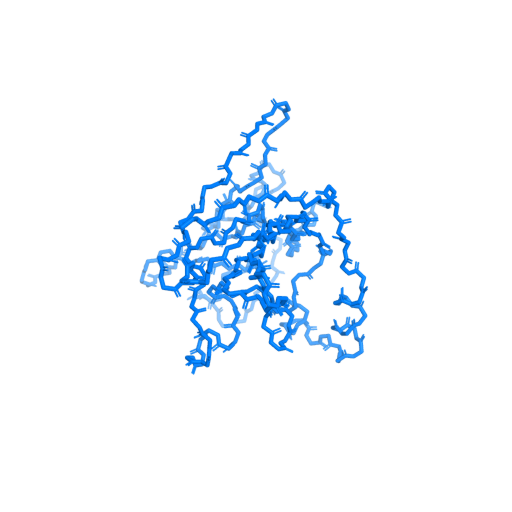495 -3.855 -23.785 1.00 55.00 86 PRO A O 1
ATOM 680 N N . PHE A 1 87 ? 16.051 -4.319 -25.424 1.00 54.59 87 PHE A N 1
ATOM 681 C CA . PHE A 1 87 ? 16.797 -3.617 -26.457 1.00 54.59 87 PHE A CA 1
ATOM 682 C C . PHE A 1 87 ? 16.404 -2.132 -26.461 1.00 54.59 87 PHE A C 1
ATOM 684 O O . PHE A 1 87 ? 15.411 -1.744 -27.080 1.00 54.59 87 PHE A O 1
ATOM 691 N N . ILE A 1 88 ? 17.183 -1.283 -25.778 1.00 56.94 88 ILE A N 1
ATOM 692 C CA . ILE A 1 88 ? 16.969 0.176 -25.730 1.00 56.94 88 ILE A CA 1
ATOM 693 C C . ILE A 1 88 ? 17.378 0.797 -27.077 1.00 56.94 88 ILE A C 1
ATOM 695 O O . ILE A 1 88 ? 18.478 1.318 -27.253 1.00 56.94 88 ILE A O 1
ATOM 699 N N . ARG A 1 89 ? 16.491 0.713 -28.072 1.00 63.06 89 ARG A N 1
ATOM 700 C CA . ARG A 1 89 ? 16.578 1.482 -29.322 1.00 63.06 89 ARG A CA 1
ATOM 701 C C . ARG A 1 89 ? 15.842 2.814 -29.165 1.00 63.06 89 ARG A C 1
ATOM 703 O O . ARG A 1 89 ? 14.814 2.848 -28.490 1.00 63.06 89 ARG A O 1
ATOM 710 N N . PRO A 1 90 ? 16.293 3.895 -29.830 1.00 62.78 90 PRO A N 1
ATOM 711 C CA . PRO A 1 90 ? 15.448 5.064 -30.038 1.00 62.78 90 PRO A CA 1
ATOM 712 C C . PRO A 1 90 ? 14.107 4.615 -30.622 1.00 62.78 90 PRO A C 1
ATOM 714 O O . PRO A 1 90 ? 14.076 3.824 -31.569 1.00 62.78 90 PRO A O 1
ATOM 717 N N . ALA A 1 91 ? 13.006 5.074 -30.029 1.00 64.38 91 ALA A N 1
ATOM 718 C CA . ALA A 1 91 ? 11.682 4.668 -30.468 1.00 64.38 91 ALA A CA 1
ATOM 719 C C . ALA A 1 91 ? 11.470 5.056 -31.941 1.00 64.38 91 ALA A C 1
ATOM 721 O O . ALA A 1 91 ? 11.757 6.180 -32.347 1.00 64.38 91 ALA A O 1
ATOM 722 N N . ASN A 1 92 ? 10.940 4.128 -32.740 1.00 71.81 92 ASN A N 1
ATOM 723 C CA . ASN A 1 92 ? 10.537 4.395 -34.126 1.00 71.81 92 ASN A CA 1
ATOM 724 C C . ASN A 1 92 ? 9.209 5.171 -34.220 1.00 71.81 92 ASN A C 1
ATOM 726 O O . ASN A 1 92 ? 8.770 5.520 -35.313 1.00 71.81 92 ASN A O 1
ATOM 730 N N . VAL A 1 93 ? 8.573 5.424 -33.076 1.00 71.06 93 VAL A N 1
ATOM 731 C CA . VAL A 1 93 ? 7.363 6.226 -32.917 1.00 71.06 93 VAL A CA 1
ATOM 732 C C . VAL A 1 93 ? 7.660 7.427 -32.018 1.00 71.06 93 VAL A C 1
ATOM 734 O O . VAL A 1 93 ? 8.538 7.339 -31.155 1.00 71.06 93 VAL A O 1
ATOM 737 N N . PRO A 1 94 ? 6.936 8.547 -32.172 1.00 71.00 94 PRO A N 1
ATOM 738 C CA . PRO A 1 94 ? 7.147 9.740 -31.361 1.00 71.00 94 PRO A CA 1
ATOM 739 C C . PRO A 1 94 ? 6.611 9.534 -29.933 1.00 71.00 94 PRO A C 1
ATOM 741 O O . PRO A 1 94 ? 5.550 10.037 -29.567 1.00 71.00 94 PRO A O 1
ATOM 744 N N . THR A 1 95 ? 7.353 8.801 -29.099 1.00 67.69 95 THR A N 1
ATOM 745 C CA . THR A 1 95 ? 7.001 8.538 -27.690 1.00 67.69 95 THR A CA 1
ATOM 746 C C . THR A 1 95 ? 6.921 9.809 -26.854 1.00 67.69 95 THR A C 1
ATOM 748 O O . THR A 1 95 ? 6.210 9.834 -25.859 1.00 67.69 95 THR A O 1
ATOM 751 N N . THR A 1 96 ? 7.573 10.894 -27.276 1.00 67.00 96 THR A N 1
ATOM 752 C CA . THR A 1 96 ? 7.425 12.217 -26.655 1.00 67.00 96 THR A CA 1
ATOM 753 C C . THR A 1 96 ? 6.020 12.796 -26.811 1.00 67.00 96 THR A C 1
ATOM 755 O O . THR A 1 96 ? 5.593 13.562 -25.956 1.00 67.00 96 THR A O 1
ATOM 758 N N . ILE A 1 97 ? 5.300 12.426 -27.876 1.00 71.38 97 ILE A N 1
ATOM 759 C CA . ILE A 1 97 ? 3.907 12.830 -28.115 1.00 71.38 97 ILE A CA 1
ATOM 760 C C . ILE A 1 97 ? 2.949 11.835 -27.454 1.00 71.38 97 ILE A C 1
ATOM 762 O O . ILE A 1 97 ? 1.957 12.239 -26.856 1.00 71.38 97 ILE A O 1
ATOM 766 N N . LEU A 1 98 ? 3.248 10.535 -27.545 1.00 66.44 98 LEU A N 1
ATOM 767 C CA . LEU A 1 98 ? 2.391 9.475 -27.000 1.00 66.44 98 LEU A CA 1
ATOM 768 C C . LEU A 1 98 ? 2.511 9.328 -25.475 1.00 66.44 98 LEU A C 1
ATOM 770 O O . LEU A 1 98 ? 1.626 8.765 -24.845 1.00 66.44 98 LEU A O 1
ATOM 774 N N . ASN A 1 99 ? 3.594 9.830 -24.878 1.00 66.81 99 ASN A N 1
ATOM 775 C CA . ASN A 1 99 ? 3.924 9.733 -23.452 1.00 66.81 99 ASN A CA 1
ATOM 776 C C . ASN A 1 99 ? 4.057 8.290 -22.909 1.00 66.81 99 ASN A C 1
ATOM 778 O O . ASN A 1 99 ? 4.149 8.078 -21.705 1.00 66.81 99 ASN A O 1
ATOM 782 N N . HIS A 1 100 ? 4.077 7.289 -23.792 1.00 68.81 100 HIS A N 1
ATOM 783 C CA . HIS A 1 100 ? 4.321 5.880 -23.489 1.00 68.81 100 HIS A CA 1
ATOM 784 C C . HIS A 1 100 ? 4.832 5.153 -24.749 1.00 68.81 100 HIS A C 1
ATOM 786 O O . HIS A 1 100 ? 4.693 5.656 -25.869 1.00 68.81 100 HIS A O 1
ATOM 792 N N . ALA A 1 101 ? 5.438 3.972 -24.588 1.00 69.31 101 ALA A N 1
ATOM 793 C CA . ALA A 1 101 ? 5.837 3.130 -25.720 1.00 69.31 101 ALA A CA 1
ATOM 794 C C . ALA A 1 101 ? 4.647 2.303 -26.264 1.00 69.31 101 ALA A C 1
ATOM 796 O O . ALA A 1 101 ? 3.665 2.096 -25.543 1.00 69.31 101 ALA A O 1
ATOM 797 N N . PRO A 1 102 ? 4.698 1.820 -27.523 1.00 71.69 102 PRO A N 1
ATOM 798 C CA . PRO A 1 102 ? 3.679 0.919 -28.066 1.00 71.69 102 PRO A CA 1
ATOM 799 C C . PRO A 1 102 ? 3.434 -0.292 -27.157 1.00 71.69 102 PRO A C 1
ATOM 801 O O . PRO A 1 102 ? 4.376 -0.803 -26.559 1.00 71.69 102 PRO A O 1
ATOM 804 N N . PHE A 1 103 ? 2.184 -0.764 -27.082 1.00 73.56 103 PHE A N 1
ATOM 805 C CA . PHE A 1 103 ? 1.753 -1.909 -26.250 1.00 73.56 103 PHE A CA 1
ATOM 806 C C . PHE A 1 103 ? 1.852 -1.711 -24.732 1.00 73.56 103 PHE A C 1
ATOM 808 O O . PHE A 1 103 ? 1.622 -2.647 -23.967 1.00 73.56 103 PHE A O 1
ATOM 815 N N . ILE A 1 104 ? 2.158 -0.491 -24.296 1.00 75.75 104 ILE A N 1
ATOM 816 C CA . ILE A 1 104 ? 2.173 -0.092 -22.894 1.00 75.75 104 ILE A CA 1
ATOM 817 C C . ILE A 1 104 ? 1.055 0.915 -22.686 1.00 75.75 104 ILE A C 1
ATOM 819 O O . ILE A 1 104 ? 0.900 1.831 -23.489 1.00 75.75 104 ILE A O 1
ATOM 823 N N . ARG A 1 105 ? 0.284 0.772 -21.613 1.00 77.38 105 ARG A N 1
ATOM 824 C CA . ARG A 1 105 ? -0.700 1.772 -21.188 1.00 77.38 105 ARG A CA 1
ATOM 825 C C . ARG A 1 105 ? -0.421 2.182 -19.757 1.00 77.38 105 ARG A C 1
ATOM 827 O O . ARG A 1 105 ? 0.001 1.363 -18.951 1.00 77.38 105 ARG A O 1
ATOM 834 N N . MET A 1 106 ? -0.662 3.447 -19.444 1.00 80.31 106 MET A N 1
ATOM 835 C CA . MET A 1 106 ? -0.624 3.915 -18.064 1.00 80.31 106 MET A CA 1
ATOM 836 C C . MET A 1 106 ? -1.990 3.696 -17.428 1.00 80.31 106 MET A C 1
ATOM 838 O O . MET A 1 106 ? -3.000 4.197 -17.925 1.00 80.31 106 MET A O 1
ATOM 842 N N . GLU A 1 107 ? -2.014 2.980 -16.315 1.00 82.69 107 GLU A N 1
ATOM 843 C CA . GLU A 1 107 ? -3.184 2.891 -15.459 1.00 82.69 107 GLU A CA 1
ATOM 844 C C . GLU A 1 107 ? -3.166 4.065 -14.479 1.00 82.69 107 GLU A C 1
ATOM 846 O O . GLU A 1 107 ? -2.594 4.002 -13.390 1.00 82.69 107 GLU A O 1
ATOM 851 N N . GLY A 1 108 ? -3.747 5.183 -14.914 1.00 82.44 108 GLY A N 1
ATOM 852 C CA . GLY A 1 108 ? -3.810 6.407 -14.123 1.00 82.44 108 GLY A CA 1
ATOM 853 C C . GLY A 1 108 ? -4.665 6.231 -12.868 1.00 82.44 108 GLY A C 1
ATOM 854 O O . GLY A 1 108 ? -5.893 6.322 -12.921 1.00 82.44 108 GLY A O 1
ATOM 855 N N . ARG A 1 109 ? -4.014 6.027 -11.720 1.00 88.12 109 ARG A N 1
ATOM 856 C CA . ARG A 1 109 ? -4.674 5.937 -10.404 1.00 88.12 109 ARG A CA 1
ATOM 857 C C . ARG A 1 109 ? -4.640 7.244 -9.612 1.00 88.12 109 ARG A C 1
ATOM 859 O O . ARG A 1 109 ? -5.247 7.328 -8.549 1.00 88.12 109 ARG A O 1
ATOM 866 N N . SER A 1 110 ? -4.011 8.284 -10.156 1.00 87.44 110 SER A N 1
ATOM 867 C CA . SER A 1 110 ? -3.912 9.594 -9.519 1.00 87.44 110 SER A CA 1
ATOM 868 C C . SER A 1 110 ? -5.263 10.315 -9.394 1.00 87.44 110 SER A C 1
ATOM 870 O O . SER A 1 110 ? -6.280 9.960 -10.008 1.00 87.44 110 SER A O 1
ATOM 872 N N . ILE A 1 111 ? -5.270 11.352 -8.558 1.00 91.06 111 ILE A N 1
ATOM 873 C CA . ILE A 1 111 ? -6.397 12.270 -8.401 1.00 91.06 111 ILE A CA 1
ATOM 874 C C . ILE A 1 111 ? -6.191 13.432 -9.388 1.00 91.06 111 ILE A C 1
ATOM 876 O O . ILE A 1 111 ? -5.122 14.046 -9.370 1.00 91.06 111 ILE A O 1
ATOM 880 N N . PRO A 1 112 ? -7.165 13.743 -10.264 1.00 90.56 112 PRO A N 1
ATOM 881 C CA . PRO A 1 112 ? -7.045 14.871 -11.182 1.00 90.56 112 PRO A CA 1
ATOM 882 C C . PRO A 1 112 ? -7.063 16.211 -10.422 1.00 90.56 112 PRO A C 1
ATOM 884 O O . PRO A 1 112 ? -7.542 16.264 -9.287 1.00 90.56 112 PRO A O 1
ATOM 887 N N . PRO A 1 113 ? -6.590 17.315 -11.029 1.00 92.44 113 PRO A N 1
ATOM 888 C CA . PRO A 1 113 ? -6.651 18.638 -10.409 1.00 92.44 113 PRO A CA 1
ATOM 889 C C . PRO A 1 113 ? -8.072 18.990 -9.954 1.00 92.44 113 PRO A C 1
ATOM 891 O O . PRO A 1 113 ? -9.020 18.821 -10.719 1.00 92.44 113 PRO A O 1
ATOM 894 N N . LEU A 1 114 ? -8.208 19.479 -8.715 1.00 94.81 114 LEU A N 1
ATOM 895 C CA . LEU A 1 114 ? -9.494 19.773 -8.054 1.00 94.81 114 LEU A CA 1
ATOM 896 C C . LEU A 1 114 ? -10.440 18.563 -7.903 1.00 94.81 114 LEU A C 1
ATOM 898 O O . LEU A 1 114 ? -11.592 18.726 -7.505 1.00 94.81 114 LEU A O 1
ATOM 902 N N . GLY A 1 115 ? -9.972 17.354 -8.215 1.00 93.25 115 GLY A N 1
ATOM 903 C CA . GLY A 1 115 ? -10.703 16.117 -7.999 1.00 93.25 115 GLY A CA 1
ATOM 904 C C . GLY A 1 115 ? -10.591 15.621 -6.561 1.00 93.25 115 GLY A C 1
ATOM 905 O O . GLY A 1 115 ? -9.735 16.049 -5.789 1.00 93.25 115 GLY A O 1
ATOM 906 N N . PHE A 1 116 ? -11.442 14.658 -6.226 1.00 93.75 116 PHE A N 1
ATOM 907 C CA . PHE A 1 116 ? -11.380 13.913 -4.976 1.00 93.75 116 PHE A CA 1
ATOM 908 C C . PHE A 1 116 ? -11.650 12.431 -5.248 1.00 93.75 116 PHE A C 1
ATOM 910 O O . PHE A 1 116 ? -12.258 12.068 -6.258 1.00 93.75 116 PHE A O 1
ATOM 917 N N . ARG A 1 117 ? -11.179 11.567 -4.350 1.00 92.62 117 ARG A N 1
ATOM 918 C CA . ARG A 1 117 ? -11.496 10.136 -4.325 1.00 92.62 117 ARG A CA 1
ATOM 919 C C . ARG A 1 117 ? -11.847 9.755 -2.895 1.00 92.62 117 ARG A C 1
ATOM 921 O O . ARG A 1 117 ? -11.170 10.192 -1.971 1.00 92.62 117 ARG A O 1
ATOM 928 N N . ASN A 1 118 ? -12.878 8.933 -2.739 1.00 93.81 118 ASN A N 1
ATOM 929 C CA . ASN A 1 118 ? -13.271 8.388 -1.446 1.00 93.81 118 ASN A CA 1
ATOM 930 C C . ASN A 1 118 ? -12.803 6.936 -1.369 1.00 93.81 118 ASN A C 1
ATOM 932 O O . ASN A 1 118 ? -13.158 6.135 -2.234 1.00 93.81 118 ASN A O 1
ATOM 936 N N . ALA A 1 119 ? -12.016 6.611 -0.347 1.00 94.06 119 ALA A N 1
ATOM 937 C CA . ALA A 1 119 ? -11.692 5.234 -0.005 1.00 94.06 119 ALA A CA 1
ATOM 938 C C . ALA A 1 119 ? -12.798 4.680 0.903 1.00 94.06 119 ALA A C 1
ATOM 940 O O . ALA A 1 119 ? -13.242 5.359 1.829 1.00 94.06 119 ALA A O 1
ATOM 941 N N . SER A 1 120 ? -13.289 3.480 0.607 1.00 95.00 120 SER A N 1
ATOM 942 C CA . SER A 1 120 ? -14.312 2.797 1.403 1.00 95.00 120 SER A CA 1
ATOM 943 C C . SER A 1 120 ? -13.734 1.498 1.929 1.00 95.00 120 SER A C 1
ATOM 945 O O . SER A 1 120 ? -13.125 0.753 1.168 1.00 95.00 120 SER A O 1
ATOM 947 N N . TYR A 1 121 ? -13.943 1.255 3.218 1.00 95.62 121 TYR A N 1
ATOM 948 C CA . TYR A 1 121 ? -13.393 0.112 3.929 1.00 95.62 121 TYR A CA 1
ATOM 949 C C . TYR A 1 121 ? -14.508 -0.647 4.638 1.00 95.62 121 TYR A C 1
ATOM 951 O O . TYR A 1 121 ? -15.442 -0.054 5.179 1.00 95.62 121 TYR A O 1
ATOM 959 N N . THR A 1 122 ? -14.378 -1.963 4.648 1.00 95.31 122 THR A N 1
ATOM 960 C CA . THR A 1 122 ? -15.224 -2.924 5.338 1.00 95.31 122 THR A CA 1
ATOM 961 C C . THR A 1 122 ? -14.354 -3.615 6.370 1.00 95.31 122 THR A C 1
ATOM 963 O O . THR A 1 122 ? -13.421 -4.341 6.024 1.00 95.31 122 THR A O 1
ATOM 966 N N . VAL A 1 123 ? -14.659 -3.369 7.640 1.00 93.19 123 VAL A N 1
ATOM 967 C CA . VAL A 1 123 ? -13.973 -4.014 8.758 1.00 93.19 123 VAL A CA 1
ATOM 968 C C . VAL A 1 123 ? -14.772 -5.259 9.150 1.00 93.19 123 VAL A C 1
ATOM 970 O O . VAL A 1 123 ? -15.990 -5.155 9.327 1.00 93.19 123 VAL A O 1
ATOM 973 N N . PRO A 1 124 ? -14.139 -6.439 9.267 1.00 92.50 124 PRO A N 1
ATOM 974 C CA . PRO A 1 124 ? -14.838 -7.652 9.666 1.00 92.50 124 PRO A CA 1
ATOM 975 C C . PRO A 1 124 ? -15.377 -7.527 11.096 1.00 92.50 124 PRO A C 1
ATOM 977 O O . PRO A 1 124 ? -14.701 -7.007 11.984 1.00 92.50 124 PRO A O 1
ATOM 980 N N . ALA A 1 125 ? -16.581 -8.053 11.334 1.00 91.19 125 ALA A N 1
ATOM 981 C CA . ALA A 1 125 ? -17.216 -8.024 12.655 1.00 91.19 125 ALA A CA 1
ATOM 982 C C . ALA A 1 125 ? -16.375 -8.744 13.725 1.00 91.19 125 ALA A C 1
ATOM 984 O O . ALA A 1 125 ? -16.355 -8.329 14.881 1.00 91.19 125 ALA A O 1
ATOM 985 N N . ASP A 1 126 ? -15.616 -9.764 13.320 1.00 90.44 126 ASP A N 1
ATOM 986 C CA . ASP A 1 126 ? -14.726 -10.534 14.194 1.00 90.44 126 ASP A CA 1
ATOM 987 C C . ASP A 1 126 ? -13.579 -9.688 14.778 1.00 90.44 126 ASP A C 1
ATOM 989 O O . ASP A 1 126 ? -13.037 -10.020 15.830 1.00 90.44 126 ASP A O 1
ATOM 993 N N . ALA A 1 127 ? -13.222 -8.569 14.135 1.00 88.38 127 ALA A N 1
ATOM 994 C CA . ALA A 1 127 ? -12.252 -7.606 14.662 1.00 88.38 127 ALA A CA 1
ATOM 995 C C . ALA A 1 127 ? -12.869 -6.659 15.717 1.00 88.38 127 ALA A C 1
ATOM 997 O O . ALA A 1 127 ? -12.148 -6.039 16.501 1.00 88.38 127 ALA A O 1
ATOM 998 N N . MET A 1 128 ? -14.200 -6.552 15.765 1.00 88.31 128 MET A N 1
ATOM 999 C CA . MET A 1 128 ? -14.960 -5.614 16.602 1.00 88.31 128 MET A CA 1
ATOM 1000 C C . MET A 1 128 ? -15.757 -6.327 17.708 1.00 88.31 128 MET A C 1
ATOM 1002 O O . MET A 1 128 ? -16.931 -6.045 17.930 1.00 88.31 128 MET A O 1
ATOM 1006 N N . THR A 1 129 ? -15.138 -7.291 18.394 1.00 89.19 129 THR A N 1
ATOM 1007 C CA . THR A 1 129 ? -15.806 -8.087 19.442 1.00 89.19 129 THR A CA 1
ATOM 1008 C C . THR A 1 129 ? -15.692 -7.507 20.851 1.00 89.19 129 THR A C 1
ATOM 1010 O O . THR A 1 129 ? -16.483 -7.854 21.727 1.00 89.19 129 THR A O 1
ATOM 1013 N N . GLU A 1 130 ? -14.665 -6.698 21.112 1.00 90.50 130 GLU A N 1
ATOM 1014 C CA . GLU A 1 130 ? -14.437 -6.085 22.422 1.00 90.50 130 GLU A CA 1
ATOM 1015 C C . GLU A 1 130 ? -15.402 -4.908 22.598 1.00 90.50 130 GLU A C 1
ATOM 1017 O O . GLU A 1 130 ? -15.676 -4.180 21.653 1.00 90.50 130 GLU A O 1
ATOM 1022 N N . LYS A 1 131 ? -15.943 -4.714 23.800 1.00 92.06 131 LYS A N 1
ATOM 1023 C CA . LYS A 1 131 ? -16.784 -3.545 24.083 1.00 92.06 131 LYS A CA 1
ATOM 1024 C C . LYS A 1 131 ? -15.913 -2.382 24.524 1.00 92.06 131 LYS A C 1
ATOM 1026 O O . LYS A 1 131 ? -15.031 -2.570 25.361 1.00 92.06 131 LYS A O 1
ATOM 1031 N N . GLY A 1 132 ? -16.202 -1.189 24.021 1.00 93.69 132 GLY A N 1
ATOM 1032 C CA . GLY A 1 132 ? -15.525 0.040 24.424 1.00 93.69 132 GLY A CA 1
ATOM 1033 C C . GLY A 1 132 ? -15.139 0.933 23.253 1.00 93.69 132 GLY A C 1
ATOM 1034 O O . GLY A 1 132 ? -15.662 0.809 22.144 1.00 93.69 132 GLY A O 1
ATOM 1035 N N . THR A 1 133 ? -14.218 1.855 23.524 1.00 95.50 133 THR A N 1
ATOM 1036 C CA . THR A 1 133 ? -13.760 2.853 22.555 1.00 95.50 133 THR A CA 1
ATOM 1037 C C . THR A 1 133 ? -12.680 2.283 21.647 1.00 95.50 133 THR A C 1
ATOM 1039 O O . THR A 1 133 ? -11.568 1.998 22.088 1.00 95.50 133 THR A O 1
ATOM 1042 N N . TYR A 1 134 ? -13.004 2.157 20.368 1.00 96.44 134 TYR A N 1
ATOM 1043 C CA . TYR A 1 134 ? -12.052 1.851 19.312 1.00 96.44 134 TYR A CA 1
ATOM 1044 C C . TYR A 1 134 ? -11.449 3.133 18.751 1.00 96.44 134 TYR A C 1
ATOM 1046 O O . TYR A 1 134 ? -12.097 4.182 18.707 1.00 96.44 134 TYR A O 1
ATOM 1054 N N . GLN A 1 135 ? -10.214 3.026 18.268 1.00 96.50 135 GLN A N 1
ATOM 1055 C CA . GLN A 1 135 ? -9.516 4.112 17.592 1.00 96.50 135 GLN A CA 1
ATOM 1056 C C . GLN A 1 135 ? -9.224 3.716 16.145 1.00 96.50 135 GLN A C 1
ATOM 1058 O O . GLN A 1 135 ? -8.594 2.696 15.886 1.00 96.50 135 GLN A O 1
ATOM 1063 N N . MET A 1 136 ? -9.661 4.532 15.192 1.00 96.19 136 MET A N 1
ATOM 1064 C CA . MET A 1 136 ? -9.288 4.414 13.786 1.00 96.19 136 MET A CA 1
ATOM 1065 C C . MET A 1 136 ? -8.193 5.429 13.479 1.00 96.19 136 MET A C 1
ATOM 1067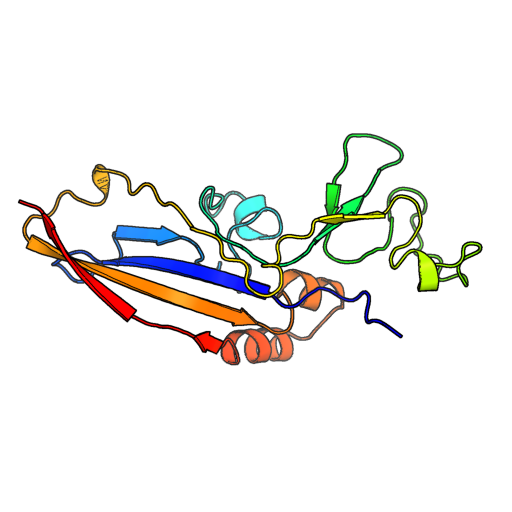 O O . MET A 1 136 ? -8.459 6.629 13.423 1.00 96.19 136 MET A O 1
ATOM 1071 N N . ALA A 1 137 ? -6.971 4.946 13.283 1.00 96.50 137 ALA A N 1
ATOM 1072 C CA . ALA A 1 137 ? -5.834 5.749 12.863 1.00 96.50 137 ALA A CA 1
ATOM 1073 C C . ALA A 1 137 ? -5.755 5.761 11.334 1.00 96.50 137 ALA A C 1
ATOM 1075 O O . ALA A 1 137 ? -5.670 4.711 10.697 1.00 96.50 137 ALA A O 1
ATOM 1076 N N . VAL A 1 138 ? -5.771 6.954 10.747 1.00 96.88 138 VAL A N 1
ATOM 1077 C CA . VAL A 1 138 ? -5.684 7.168 9.302 1.00 96.88 138 VAL A CA 1
ATOM 1078 C C . VAL A 1 138 ? -4.450 8.001 9.006 1.00 96.88 138 VAL A C 1
ATOM 1080 O O . VAL A 1 138 ? -4.216 9.025 9.649 1.00 96.88 138 VAL A O 1
ATOM 1083 N N . ARG A 1 139 ? -3.669 7.590 8.009 1.00 96.25 139 ARG A N 1
ATOM 1084 C CA . ARG A 1 139 ? -2.538 8.367 7.491 1.00 96.25 139 ARG A CA 1
ATOM 1085 C C . ARG A 1 139 ? -2.382 8.162 5.993 1.00 96.25 139 ARG A C 1
ATOM 1087 O O . ARG A 1 139 ? -2.490 7.046 5.488 1.00 96.25 139 ARG A O 1
ATOM 1094 N N . LEU A 1 140 ? -2.106 9.247 5.280 1.00 96.00 140 LEU A N 1
ATOM 1095 C CA . LEU A 1 140 ? -1.718 9.198 3.878 1.00 96.00 140 LEU A CA 1
ATOM 1096 C C . LEU A 1 140 ? -0.202 9.052 3.812 1.00 96.00 140 LEU A C 1
ATOM 1098 O O . LEU A 1 140 ? 0.519 9.931 4.270 1.00 96.00 140 LEU A O 1
ATOM 1102 N N . ARG A 1 141 ? 0.284 7.958 3.245 1.00 95.75 141 ARG A N 1
ATOM 1103 C CA . ARG A 1 141 ? 1.712 7.664 3.170 1.00 95.75 141 ARG A CA 1
ATOM 1104 C C . ARG A 1 141 ? 2.256 8.001 1.801 1.00 95.75 141 ARG A C 1
ATOM 1106 O O . ARG A 1 141 ? 1.542 7.880 0.806 1.00 95.75 141 ARG A O 1
ATOM 1113 N N . SER A 1 142 ? 3.516 8.410 1.757 1.00 94.19 142 SER A N 1
ATOM 1114 C CA . SER A 1 142 ? 4.230 8.642 0.511 1.00 94.19 142 SER A CA 1
ATOM 1115 C C . SER A 1 142 ? 5.644 8.105 0.565 1.00 94.19 142 SER A C 1
ATOM 1117 O O . SER A 1 142 ? 6.353 8.269 1.560 1.00 94.19 142 SER A O 1
ATOM 1119 N N . ARG A 1 143 ? 6.075 7.550 -0.565 1.00 93.25 143 ARG A N 1
ATOM 1120 C CA . ARG A 1 143 ? 7.439 7.088 -0.792 1.00 93.25 143 ARG A CA 1
ATOM 1121 C C . ARG A 1 143 ? 7.884 7.431 -2.210 1.00 93.25 143 ARG A C 1
ATOM 1123 O O . ARG A 1 143 ? 7.076 7.417 -3.136 1.00 93.25 143 ARG A O 1
ATOM 1130 N N . ALA A 1 144 ? 9.163 7.773 -2.364 1.00 89.88 144 ALA A N 1
ATOM 1131 C CA . ALA A 1 144 ? 9.705 8.203 -3.650 1.00 89.88 144 ALA A CA 1
ATOM 1132 C C . ALA A 1 144 ? 9.728 7.064 -4.675 1.00 89.88 144 ALA A C 1
ATOM 1134 O O . ALA A 1 144 ? 9.351 7.283 -5.819 1.00 89.88 144 ALA A O 1
ATOM 1135 N N . GLU A 1 145 ? 10.129 5.866 -4.247 1.00 89.38 145 GLU A N 1
ATOM 1136 C CA . GLU A 1 145 ? 10.252 4.692 -5.106 1.00 89.38 145 GLU A CA 1
ATOM 1137 C C . GLU A 1 145 ? 9.755 3.431 -4.380 1.00 89.38 145 GLU A C 1
ATOM 1139 O O . GLU A 1 145 ? 10.004 3.280 -3.181 1.00 89.38 145 GLU A O 1
ATOM 1144 N N . PRO A 1 146 ? 9.091 2.497 -5.075 1.00 90.69 146 PRO A N 1
ATOM 1145 C CA . PRO A 1 146 ? 8.729 1.203 -4.503 1.00 90.69 146 PRO A CA 1
ATOM 1146 C C . PRO A 1 146 ? 9.934 0.320 -4.170 1.00 90.69 146 PRO A C 1
ATOM 1148 O O . PRO A 1 146 ? 10.908 0.291 -4.926 1.00 90.69 146 PRO A O 1
ATOM 1151 N N . ILE A 1 147 ? 9.841 -0.506 -3.122 1.00 92.75 147 ILE A N 1
ATOM 1152 C CA . ILE A 1 147 ? 10.950 -1.398 -2.737 1.00 92.75 147 ILE A CA 1
ATOM 1153 C C . ILE A 1 147 ? 11.145 -2.526 -3.750 1.00 92.75 147 ILE A C 1
ATOM 1155 O O . ILE A 1 147 ? 12.278 -2.800 -4.149 1.00 92.75 147 ILE A O 1
ATOM 1159 N N . TYR A 1 148 ? 10.066 -3.108 -4.280 1.00 89.75 148 TYR A N 1
ATOM 1160 C CA . TYR A 1 148 ? 10.165 -4.063 -5.386 1.00 89.75 148 TYR A CA 1
ATOM 1161 C C . TYR A 1 148 ? 10.909 -3.493 -6.608 1.00 89.75 148 TYR A C 1
ATOM 1163 O O . TYR A 1 148 ? 11.584 -4.243 -7.315 1.00 89.75 148 TYR A O 1
ATOM 1171 N N . PHE A 1 149 ? 10.823 -2.180 -6.865 1.00 88.75 149 PHE A N 1
ATOM 1172 C CA . PHE A 1 149 ? 11.551 -1.536 -7.961 1.00 88.75 149 PHE A CA 1
ATOM 1173 C C . PHE A 1 149 ? 13.030 -1.357 -7.617 1.00 88.75 149 PHE A C 1
ATOM 1175 O O . PHE A 1 149 ? 13.885 -1.676 -8.442 1.00 88.75 149 PHE A O 1
ATOM 1182 N N . MET A 1 150 ? 13.337 -0.920 -6.394 1.00 90.75 150 MET A N 1
ATOM 1183 C CA . MET A 1 150 ? 14.716 -0.816 -5.908 1.00 90.75 150 MET A CA 1
ATOM 1184 C C . MET A 1 150 ? 15.456 -2.151 -6.025 1.00 90.75 150 MET A C 1
ATOM 1186 O O . MET A 1 150 ? 16.565 -2.203 -6.552 1.00 90.75 150 MET A O 1
ATOM 1190 N N . ARG A 1 151 ? 14.798 -3.248 -5.649 1.00 89.12 151 ARG A N 1
ATOM 1191 C CA . ARG A 1 151 ? 15.329 -4.610 -5.800 1.00 89.12 151 ARG A CA 1
ATOM 1192 C C . ARG A 1 151 ? 15.588 -4.986 -7.246 1.00 89.12 151 ARG A C 1
ATOM 1194 O O . ARG A 1 151 ? 16.609 -5.591 -7.554 1.00 89.12 151 ARG A O 1
ATOM 1201 N N . PHE A 1 152 ? 14.661 -4.634 -8.135 1.00 85.50 152 PHE A N 1
ATOM 1202 C CA . PHE A 1 152 ? 14.807 -4.908 -9.560 1.00 85.50 152 PHE A CA 1
ATOM 1203 C C . PHE A 1 152 ? 16.045 -4.221 -10.155 1.00 85.50 152 PHE A C 1
ATOM 1205 O O . PHE A 1 152 ? 16.712 -4.811 -10.999 1.00 85.50 152 PHE A O 1
ATOM 1212 N N . VAL A 1 153 ? 16.363 -2.999 -9.716 1.00 86.25 153 VAL A N 1
ATOM 1213 C CA . VAL A 1 153 ? 17.561 -2.261 -10.160 1.00 86.25 153 VAL A CA 1
ATOM 1214 C C . VAL A 1 153 ? 18.813 -2.576 -9.335 1.00 86.25 153 VAL A C 1
ATOM 1216 O O . VAL A 1 153 ? 19.784 -1.827 -9.408 1.00 86.25 153 VAL A O 1
ATOM 1219 N N . GLU A 1 154 ? 18.796 -3.667 -8.564 1.00 90.00 154 GLU A N 1
ATOM 1220 C CA . GLU A 1 154 ? 19.918 -4.124 -7.735 1.00 90.00 154 GLU A CA 1
ATOM 1221 C C . GLU A 1 154 ? 20.382 -3.077 -6.702 1.00 90.00 154 GLU A C 1
ATOM 1223 O O . GLU A 1 154 ? 21.574 -2.936 -6.421 1.00 90.00 154 GLU A O 1
ATOM 1228 N N . ALA A 1 155 ? 19.441 -2.322 -6.121 1.00 90.94 155 ALA A N 1
ATOM 1229 C CA . ALA A 1 155 ? 19.739 -1.435 -5.002 1.00 90.94 155 ALA A CA 1
ATOM 1230 C C . ALA A 1 155 ? 20.292 -2.224 -3.803 1.00 90.94 155 ALA A C 1
ATOM 1232 O O . ALA A 1 155 ? 19.938 -3.383 -3.581 1.00 90.94 155 ALA A O 1
ATOM 1233 N N . THR A 1 156 ? 21.162 -1.591 -3.013 1.00 94.75 156 THR A N 1
ATOM 1234 C CA . THR A 1 156 ? 21.713 -2.246 -1.822 1.00 94.75 156 THR A CA 1
ATOM 1235 C C . THR A 1 156 ? 20.677 -2.289 -0.691 1.00 94.75 156 THR A C 1
ATOM 1237 O O . THR A 1 156 ? 19.779 -1.439 -0.649 1.00 94.75 156 THR A O 1
ATOM 1240 N N . PRO A 1 157 ? 20.804 -3.219 0.274 1.00 93.12 157 PRO A N 1
ATOM 1241 C CA . PRO A 1 157 ? 19.914 -3.267 1.434 1.00 93.12 157 PRO A CA 1
ATOM 1242 C C . PRO A 1 157 ? 19.853 -1.944 2.209 1.00 93.12 157 PRO A C 1
ATOM 1244 O O . PRO A 1 157 ? 18.786 -1.546 2.665 1.00 93.12 157 PRO A O 1
ATOM 1247 N N . GLU A 1 158 ? 20.969 -1.217 2.302 1.00 94.56 158 GLU A N 1
ATOM 1248 C CA . GLU A 1 158 ? 21.027 0.091 2.964 1.00 94.56 158 GLU A CA 1
ATOM 1249 C C . GLU A 1 158 ? 20.212 1.148 2.209 1.00 94.56 158 GLU A C 1
ATOM 1251 O O . GLU A 1 158 ? 19.628 2.038 2.823 1.00 94.56 158 GL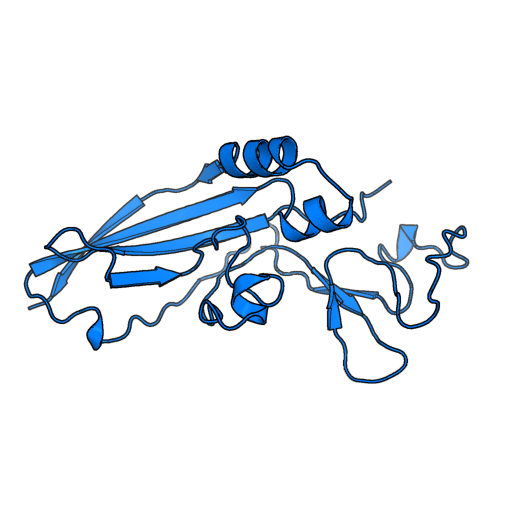U A O 1
ATOM 1256 N N . MET A 1 159 ? 20.150 1.058 0.875 1.00 93.88 159 MET A N 1
ATOM 1257 C CA . MET A 1 159 ? 19.304 1.936 0.067 1.00 93.88 159 MET A CA 1
ATOM 1258 C C . MET A 1 159 ? 17.819 1.622 0.287 1.00 93.88 159 MET A C 1
ATOM 1260 O O . MET A 1 159 ? 17.027 2.553 0.427 1.00 93.88 159 MET A O 1
ATOM 1264 N N . GLU A 1 160 ? 17.440 0.340 0.340 1.00 93.19 160 GLU A N 1
ATOM 1265 C CA . GLU A 1 160 ? 16.063 -0.083 0.652 1.00 93.19 160 GLU A CA 1
ATOM 1266 C C . GLU A 1 160 ? 15.641 0.376 2.057 1.00 93.19 160 GLU A C 1
ATOM 1268 O O . GLU A 1 160 ? 14.559 0.939 2.237 1.00 93.19 160 GLU A O 1
ATOM 1273 N N . GLU A 1 161 ? 16.513 0.197 3.052 1.00 92.56 161 GLU A N 1
ATOM 1274 C CA . GLU A 1 161 ? 16.277 0.646 4.425 1.00 92.56 161 GLU A CA 1
ATOM 1275 C C . GLU A 1 161 ? 16.146 2.171 4.500 1.00 92.56 161 GLU A C 1
ATOM 1277 O O . GLU A 1 161 ? 15.191 2.683 5.089 1.00 92.56 161 GLU A O 1
ATOM 1282 N N . ALA A 1 162 ? 17.053 2.906 3.847 1.00 93.81 162 ALA A N 1
ATOM 1283 C CA . ALA A 1 162 ? 16.985 4.360 3.775 1.00 93.81 162 ALA A CA 1
ATOM 1284 C C . ALA A 1 162 ? 15.652 4.821 3.168 1.00 93.81 162 ALA A C 1
ATOM 1286 O O . ALA A 1 162 ? 14.985 5.683 3.743 1.00 93.81 162 ALA A O 1
ATOM 1287 N N . MET A 1 163 ? 15.222 4.201 2.064 1.00 93.62 163 MET A N 1
ATOM 1288 C CA . MET A 1 163 ? 13.949 4.508 1.409 1.00 93.62 163 MET A CA 1
ATOM 1289 C C . MET A 1 163 ? 12.747 4.255 2.328 1.00 93.62 163 MET A C 1
ATOM 1291 O O . MET A 1 163 ? 11.853 5.096 2.414 1.00 93.62 163 MET A O 1
ATOM 1295 N N . ASN A 1 164 ? 12.735 3.133 3.053 1.00 92.12 164 ASN A N 1
ATOM 1296 C CA . ASN A 1 164 ? 11.681 2.820 4.019 1.00 92.12 164 ASN A CA 1
ATOM 1297 C C . ASN A 1 164 ? 11.670 3.790 5.210 1.00 92.12 164 ASN A C 1
ATOM 1299 O O . ASN A 1 164 ? 10.601 4.199 5.661 1.00 92.12 164 ASN A O 1
ATOM 1303 N N . SER A 1 165 ? 12.843 4.210 5.692 1.00 91.44 165 SER A N 1
ATOM 1304 C CA . SER A 1 165 ? 12.958 5.166 6.802 1.00 91.44 165 SER A CA 1
ATOM 1305 C C . SER A 1 165 ? 12.505 6.584 6.431 1.00 91.44 165 SER A C 1
ATOM 1307 O O . SER A 1 165 ? 12.089 7.350 7.298 1.00 91.44 165 SER A O 1
ATOM 1309 N N . TRP A 1 166 ? 12.569 6.933 5.143 1.00 90.38 166 TRP A N 1
ATOM 1310 C CA . TRP A 1 166 ? 12.172 8.235 4.598 1.00 90.38 166 TRP A CA 1
ATOM 1311 C C . TRP A 1 166 ? 10.711 8.287 4.139 1.00 90.38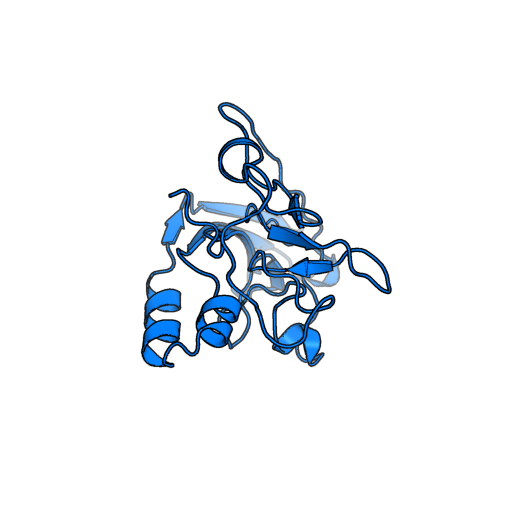 166 TRP A C 1
ATOM 1313 O O . TRP A 1 166 ? 10.298 9.256 3.498 1.00 90.38 166 TRP A O 1
ATOM 1323 N N . MET A 1 167 ? 9.912 7.271 4.468 1.00 92.69 167 MET A N 1
ATOM 1324 C CA . MET A 1 167 ? 8.474 7.304 4.234 1.00 92.69 167 MET A CA 1
ATOM 1325 C C . MET A 1 167 ? 7.838 8.471 4.997 1.00 92.69 167 MET A C 1
ATOM 1327 O O . MET A 1 167 ? 8.049 8.649 6.198 1.00 92.69 167 MET A O 1
ATOM 1331 N N . LEU A 1 168 ? 7.045 9.267 4.285 1.00 94.12 168 LEU A N 1
ATOM 1332 C CA . LEU A 1 168 ? 6.371 10.431 4.844 1.00 94.12 168 LEU A CA 1
ATOM 1333 C C . LEU A 1 168 ? 4.916 10.088 5.151 1.00 94.12 168 LEU A C 1
ATOM 1335 O O . LEU A 1 168 ? 4.207 9.577 4.285 1.00 94.12 168 LEU A O 1
ATOM 1339 N N . ASP A 1 169 ? 4.474 10.430 6.359 1.00 94.69 169 ASP A N 1
ATOM 1340 C CA . ASP A 1 169 ? 3.072 10.375 6.759 1.00 94.69 169 ASP A CA 1
ATOM 1341 C C . ASP A 1 169 ? 2.471 11.795 6.668 1.00 94.69 169 ASP A C 1
ATOM 1343 O O . ASP A 1 169 ? 2.975 12.754 7.258 1.00 94.69 169 ASP A O 1
ATOM 1347 N N . PHE A 1 170 ? 1.373 11.933 5.930 1.00 93.19 170 PHE A N 1
ATOM 1348 C CA . PHE A 1 170 ? 0.610 13.163 5.734 1.00 93.19 170 PHE A CA 1
ATOM 1349 C C . PHE A 1 170 ? -0.825 12.991 6.224 1.00 93.19 170 PHE A C 1
ATOM 1351 O O . PHE A 1 170 ? -1.365 11.885 6.210 1.00 93.19 170 PHE A O 1
ATOM 1358 N N . HIS A 1 171 ? -1.469 14.107 6.589 1.00 92.38 171 HIS A N 1
ATOM 1359 C CA . HIS A 1 171 ? -2.873 14.136 7.020 1.00 92.38 171 HIS A CA 1
ATOM 1360 C C . HIS A 1 171 ? -3.190 13.024 8.031 1.00 92.38 171 HIS A C 1
ATOM 1362 O O . HIS A 1 171 ? -4.186 12.320 7.890 1.00 92.38 171 HIS A O 1
ATOM 1368 N N . SER A 1 172 ? -2.304 12.827 9.009 1.00 95.50 172 SER A N 1
ATOM 1369 C CA . SER A 1 172 ? -2.496 11.824 10.044 1.00 95.50 172 SER A CA 1
ATOM 1370 C C . SER A 1 172 ? -3.530 12.312 11.053 1.00 95.50 172 SER A C 1
ATOM 1372 O O . SER A 1 172 ? -3.429 13.417 11.589 1.00 95.50 172 SER A O 1
ATOM 1374 N N . TYR A 1 173 ? -4.547 11.496 11.296 1.00 95.94 173 TYR A N 1
ATOM 1375 C CA . TYR A 1 173 ? -5.554 11.758 12.314 1.00 95.94 173 TYR A CA 1
ATOM 1376 C C . TYR A 1 173 ? -6.107 10.451 12.867 1.00 95.94 173 TYR A C 1
ATOM 1378 O O . TYR A 1 173 ? -6.049 9.402 12.225 1.00 95.94 173 TYR A O 1
ATOM 1386 N N . THR A 1 174 ? -6.669 10.542 14.066 1.00 96.75 174 THR A N 1
ATOM 1387 C CA . THR A 1 174 ? -7.327 9.425 14.738 1.00 96.75 174 THR A CA 1
ATOM 1388 C C . THR A 1 174 ? -8.767 9.805 15.025 1.00 96.75 174 THR A C 1
ATOM 1390 O O . THR A 1 174 ? -9.041 10.918 15.476 1.00 96.75 174 THR A O 1
ATOM 1393 N N . VAL A 1 175 ? -9.685 8.883 14.758 1.00 96.31 175 VAL A N 1
ATOM 1394 C CA . VAL A 1 175 ? -11.106 9.018 15.084 1.00 96.31 175 VAL A CA 1
ATOM 1395 C C . VAL A 1 175 ? -11.469 7.952 16.099 1.00 96.31 175 VAL A C 1
ATOM 1397 O O . VAL A 1 175 ? -11.138 6.785 15.914 1.00 96.31 175 VAL A O 1
ATOM 1400 N N . GLU A 1 176 ? -12.162 8.348 17.157 1.00 96.25 176 GLU A N 1
ATOM 1401 C CA . GLU A 1 176 ? -12.652 7.427 18.177 1.00 96.25 176 GLU A CA 1
ATOM 1402 C C . GLU A 1 176 ? -14.129 7.112 17.944 1.00 96.25 176 GLU A C 1
ATOM 1404 O O . GLU A 1 176 ? -14.909 7.991 17.566 1.00 96.25 176 GLU A O 1
ATOM 1409 N N . PHE A 1 177 ? -14.519 5.861 18.168 1.00 93.50 177 PHE A N 1
ATOM 1410 C CA . PHE A 1 177 ? -15.913 5.436 18.110 1.00 93.50 177 PHE A CA 1
ATOM 1411 C C . PHE A 1 177 ? -16.176 4.318 19.118 1.00 93.50 177 PHE A C 1
ATOM 1413 O O . PHE A 1 177 ? -15.295 3.522 19.437 1.00 93.50 177 PHE A O 1
ATOM 1420 N N . GLU A 1 178 ? -17.396 4.274 19.644 1.00 93.25 178 GLU A N 1
ATOM 1421 C CA . GLU A 1 178 ? -17.789 3.326 20.684 1.00 93.25 178 GLU A CA 1
ATOM 1422 C C . GLU A 1 178 ? -18.533 2.132 20.082 1.00 93.25 178 GLU A C 1
ATOM 1424 O O . GLU A 1 178 ? -19.462 2.296 19.285 1.00 93.25 178 GLU A O 1
ATOM 1429 N N . VAL A 1 179 ? -18.126 0.927 20.483 1.00 89.19 179 VAL A N 1
ATOM 1430 C CA . VAL A 1 179 ? -18.798 -0.331 20.145 1.00 89.19 179 VAL A CA 1
ATOM 1431 C C . VAL A 1 179 ? -19.435 -0.894 21.418 1.00 89.19 179 VAL A C 1
ATOM 1433 O O . VAL A 1 179 ? -18.737 -1.200 22.389 1.00 89.19 179 VAL A O 1
ATOM 1436 N N . ASN A 1 180 ? -20.771 -0.988 21.408 1.00 80.50 180 ASN A N 1
ATOM 1437 C CA . ASN A 1 180 ? -21.622 -1.381 22.543 1.00 80.50 180 ASN A CA 1
ATOM 1438 C C . ASN A 1 180 ? -21.942 -2.878 22.596 1.00 80.50 180 ASN A C 1
ATOM 1440 O O . ASN A 1 180 ? -22.221 -3.472 21.535 1.00 80.50 180 ASN A O 1
#

pLDDT: mean 85.65, std 13.39, range [31.2, 97.38]

Radius of gyration: 19.28 Å; chains: 1; bounding box: 43×37×59 Å